Protein AF-A0AA88DF24-F1 (afdb_monomer_lite)

Structure (mmCIF, N/CA/C/O backbone):
data_AF-A0AA88DF24-F1
#
_entry.id   AF-A0AA88DF24-F1
#
loop_
_atom_site.group_PDB
_atom_site.id
_atom_site.type_symbol
_atom_site.label_atom_id
_atom_site.label_alt_id
_atom_site.label_comp_id
_atom_site.label_asym_id
_atom_site.label_entity_id
_atom_site.label_seq_id
_atom_site.pdbx_PDB_ins_code
_atom_site.Cartn_x
_atom_site.Cartn_y
_atom_site.Cartn_z
_atom_site.occupancy
_atom_site.B_iso_or_equiv
_atom_site.auth_seq_id
_atom_site.auth_comp_id
_atom_site.auth_asym_id
_atom_site.auth_atom_id
_atom_site.pdbx_PDB_model_num
ATOM 1 N N . MET A 1 1 ? -49.580 10.601 55.259 1.00 48.72 1 MET A N 1
ATOM 2 C CA . MET A 1 1 ? -50.290 10.351 53.984 1.00 48.72 1 MET A CA 1
ATOM 3 C C . MET A 1 1 ? -49.311 9.696 53.019 1.00 48.72 1 MET A C 1
ATOM 5 O O . MET A 1 1 ? -48.305 10.330 52.729 1.00 48.72 1 MET A O 1
ATOM 9 N N . PRO A 1 2 ? -49.521 8.438 52.597 1.00 48.47 2 PRO A N 1
ATOM 10 C CA . PRO A 1 2 ? -48.627 7.777 51.648 1.00 48.47 2 PRO A CA 1
ATOM 11 C C . PRO A 1 2 ? -48.884 8.271 50.209 1.00 48.47 2 PRO A C 1
ATOM 13 O O . PRO A 1 2 ? -50.036 8.574 49.876 1.00 48.47 2 PRO A O 1
ATOM 16 N N . PRO A 1 3 ? -47.851 8.357 49.350 1.00 56.38 3 PRO A N 1
ATOM 17 C CA . PRO A 1 3 ? -48.027 8.734 47.953 1.00 56.38 3 PRO A CA 1
ATOM 18 C C . PRO A 1 3 ? -48.778 7.626 47.204 1.00 56.38 3 PRO A C 1
ATOM 20 O O . PRO A 1 3 ? -48.412 6.452 47.256 1.00 56.38 3 PRO A O 1
ATOM 23 N N . LYS A 1 4 ? -49.861 8.003 46.519 1.00 50.41 4 LYS A N 1
ATOM 24 C CA . LYS A 1 4 ? -50.635 7.103 45.658 1.00 50.41 4 LYS A CA 1
ATOM 25 C C . LYS A 1 4 ? -49.807 6.768 44.419 1.00 50.41 4 LYS A C 1
ATOM 27 O O . LYS A 1 4 ? -49.489 7.656 43.633 1.00 50.41 4 LYS A O 1
ATOM 32 N N . ALA A 1 5 ? -49.482 5.490 44.253 1.00 60.72 5 ALA A N 1
ATOM 33 C CA . ALA A 1 5 ? -48.914 4.971 43.019 1.00 60.72 5 ALA A CA 1
ATOM 34 C C . ALA A 1 5 ? -49.971 5.049 41.907 1.00 60.72 5 ALA A C 1
ATOM 36 O O . ALA A 1 5 ? -51.081 4.538 42.058 1.00 60.72 5 ALA A O 1
ATOM 37 N N . ILE A 1 6 ? -49.633 5.721 40.808 1.00 64.44 6 ILE A 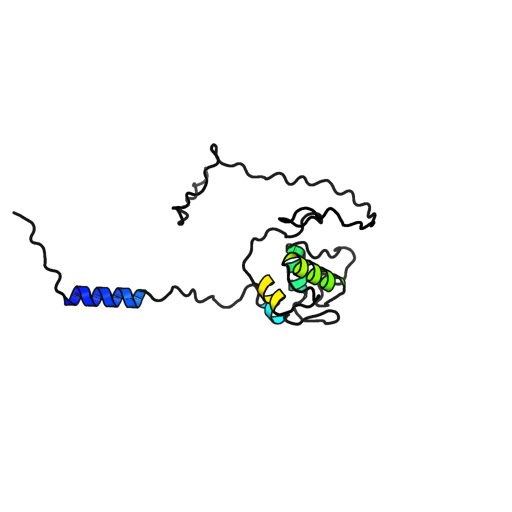N 1
ATOM 38 C CA . ILE A 1 6 ? -50.473 5.802 39.613 1.00 64.44 6 ILE A CA 1
ATOM 39 C C . ILE A 1 6 ? -50.251 4.503 38.822 1.00 64.44 6 ILE A C 1
ATOM 41 O O . ILE A 1 6 ? -49.110 4.233 38.441 1.00 64.44 6 ILE A O 1
ATOM 45 N N . PRO A 1 7 ? -51.285 3.678 38.577 1.00 57.44 7 PRO A N 1
ATOM 46 C CA . PRO A 1 7 ? -51.126 2.470 37.782 1.00 57.44 7 PRO A CA 1
ATOM 47 C C . PRO A 1 7 ? -50.888 2.863 36.321 1.00 57.44 7 PRO A C 1
ATOM 49 O O . PRO A 1 7 ? -51.759 3.437 35.666 1.00 57.44 7 PRO A O 1
ATOM 52 N N . LEU A 1 8 ? -49.693 2.565 35.807 1.00 54.66 8 LEU A N 1
ATOM 53 C CA . LEU A 1 8 ? -49.385 2.698 34.386 1.00 54.66 8 LEU A CA 1
ATOM 54 C C . LEU A 1 8 ? -50.258 1.690 33.623 1.00 54.66 8 LEU A C 1
ATOM 56 O O . LEU A 1 8 ? -50.017 0.485 33.661 1.00 54.66 8 LEU A O 1
ATOM 60 N N . SER A 1 9 ? -51.328 2.174 32.995 1.00 63.66 9 SER A N 1
ATOM 61 C CA . SER A 1 9 ? -52.250 1.331 32.233 1.00 63.66 9 SER A CA 1
ATOM 62 C C . SER A 1 9 ? -51.515 0.587 31.104 1.00 63.66 9 SER A C 1
ATOM 64 O O . SER A 1 9 ? -50.679 1.159 30.401 1.00 63.66 9 SER A O 1
ATOM 66 N N . GLY A 1 10 ? -51.860 -0.692 30.911 1.00 62.19 10 GLY A N 1
ATOM 67 C CA . GLY A 1 10 ? -51.242 -1.612 29.947 1.00 62.19 10 GLY A CA 1
ATOM 68 C C . GLY A 1 10 ? -51.017 -1.110 28.507 1.00 62.19 10 GLY A C 1
ATOM 69 O O . GLY A 1 10 ? -49.994 -1.494 27.934 1.00 62.19 10 GLY A O 1
ATOM 70 N N . PRO A 1 11 ? -51.858 -0.241 27.898 1.00 63.69 11 PRO A N 1
ATOM 71 C CA . PRO A 1 11 ? -51.581 0.235 26.541 1.00 63.69 11 PRO A CA 1
ATOM 72 C C . PRO A 1 11 ? -50.346 1.142 26.463 1.00 63.69 11 PRO A C 1
ATOM 74 O O . PRO A 1 11 ? -49.665 1.136 25.443 1.00 63.69 11 PRO A O 1
ATOM 77 N N . PHE A 1 12 ? -49.995 1.868 27.532 1.00 61.19 12 PHE A N 1
ATOM 78 C CA . PHE A 1 12 ? -48.803 2.727 27.538 1.00 61.19 12 PHE A CA 1
ATOM 79 C C . PHE A 1 12 ? -47.503 1.917 27.516 1.00 61.19 12 PHE A C 1
ATOM 81 O O . PHE A 1 12 ? -46.547 2.301 26.846 1.00 61.19 12 PHE A O 1
ATOM 88 N N . PHE A 1 13 ? -47.481 0.770 28.199 1.00 64.19 13 PHE A N 1
ATOM 89 C CA . PHE A 1 13 ? -46.334 -0.140 28.196 1.00 64.19 13 PHE A CA 1
ATOM 90 C C . PHE A 1 13 ? -46.124 -0.801 26.829 1.00 64.19 13 PHE A C 1
ATOM 92 O O . PHE A 1 13 ? -44.987 -0.935 26.381 1.00 64.19 13 PHE A O 1
ATOM 99 N N . LEU A 1 14 ? -47.213 -1.170 26.145 1.00 64.75 14 LEU A N 1
ATOM 100 C CA . LEU A 1 14 ? -47.160 -1.736 24.794 1.00 64.75 14 LEU A CA 1
ATOM 101 C C . LEU A 1 14 ? -46.693 -0.710 23.757 1.00 64.75 14 LEU A C 1
ATOM 103 O O . LEU A 1 14 ? -45.849 -1.033 22.926 1.00 64.75 14 LEU A O 1
ATOM 107 N N . VAL A 1 15 ? -47.174 0.534 23.837 1.00 70.12 15 VAL A N 1
ATOM 108 C CA . VAL A 1 15 ? -46.723 1.619 22.949 1.00 70.12 15 VAL A CA 1
ATOM 109 C C . VAL A 1 15 ? -45.240 1.937 23.173 1.00 70.12 15 VAL A C 1
ATOM 111 O O . VAL A 1 15 ? -44.505 2.111 22.204 1.00 70.12 15 VAL A O 1
ATOM 114 N N . LEU A 1 16 ? -44.771 1.940 24.427 1.00 66.38 16 LEU A N 1
ATOM 115 C CA . LEU A 1 16 ? -43.356 2.149 24.749 1.00 66.38 16 LEU A CA 1
ATOM 116 C C . LEU A 1 16 ? -42.467 1.008 24.218 1.00 66.38 16 LEU A C 1
ATOM 118 O O . LEU A 1 16 ? -41.411 1.270 23.650 1.00 66.38 16 LEU A O 1
ATOM 122 N N . LEU A 1 17 ? -42.903 -0.250 24.349 1.00 66.62 17 LEU A N 1
ATOM 123 C CA . LEU A 1 17 ? -42.184 -1.413 23.813 1.00 66.62 17 LEU A CA 1
ATOM 124 C C . LEU A 1 17 ? -42.087 -1.383 22.284 1.00 66.62 17 LEU A C 1
ATOM 126 O O . LEU A 1 17 ? -41.018 -1.641 21.737 1.00 66.62 17 LEU A O 1
ATOM 130 N N . VAL A 1 18 ? -43.168 -1.016 21.594 1.00 67.94 18 VAL A N 1
ATOM 131 C CA . VAL A 1 18 ? -43.162 -0.859 20.132 1.00 67.94 18 VAL A CA 1
ATOM 132 C C . VAL A 1 18 ? -42.242 0.295 19.711 1.00 67.94 18 VAL A C 1
ATOM 134 O O . VAL A 1 18 ? -41.479 0.142 18.764 1.00 67.94 18 VAL A O 1
ATOM 137 N N . ALA A 1 19 ? -42.219 1.408 20.450 1.00 64.19 19 ALA A N 1
ATOM 138 C CA . ALA A 1 19 ? -41.318 2.529 20.169 1.00 64.19 19 ALA A CA 1
ATOM 139 C C . ALA A 1 19 ? -39.826 2.168 20.338 1.00 64.19 19 ALA A C 1
ATOM 141 O O . ALA A 1 19 ? -38.993 2.632 19.557 1.00 64.19 19 ALA A O 1
ATOM 142 N N . ILE A 1 20 ? -39.483 1.310 21.309 1.00 61.50 20 ILE A N 1
ATOM 143 C CA . ILE A 1 20 ? -38.111 0.806 21.516 1.00 61.50 20 ILE A CA 1
ATOM 144 C C . ILE A 1 20 ? -37.693 -0.143 20.383 1.00 61.50 20 ILE A C 1
ATOM 146 O O . ILE A 1 20 ? -36.550 -0.098 19.937 1.00 61.50 20 ILE A O 1
ATOM 150 N N . LEU A 1 21 ? -38.615 -0.961 19.865 1.00 60.25 21 LEU A N 1
ATOM 151 C CA . LEU A 1 21 ? -38.345 -1.834 18.716 1.00 60.25 21 LEU A CA 1
ATOM 152 C C . LEU A 1 21 ? -38.175 -1.049 17.404 1.00 60.25 21 LEU A C 1
ATOM 154 O O . LEU A 1 21 ? -37.378 -1.458 16.568 1.00 60.25 21 LEU A O 1
ATOM 158 N N . ILE A 1 22 ? -38.863 0.087 17.240 1.00 57.00 22 ILE A N 1
ATOM 159 C CA . ILE A 1 22 ? -38.713 0.969 16.064 1.00 57.00 22 ILE A CA 1
ATOM 160 C C . ILE A 1 22 ? -37.409 1.787 16.131 1.00 57.00 22 ILE A C 1
ATOM 162 O O . ILE A 1 22 ? -36.823 2.100 15.105 1.00 57.00 22 ILE A O 1
ATOM 166 N N . SER A 1 23 ? -36.907 2.109 17.327 1.00 56.81 23 SER A N 1
ATOM 167 C CA . SER A 1 23 ? -35.620 2.808 17.500 1.00 56.81 23 SER A CA 1
ATOM 168 C C . SER A 1 23 ? -34.404 1.871 17.569 1.00 56.81 23 SER A C 1
ATOM 170 O O . SER A 1 23 ? -33.272 2.343 17.660 1.00 56.81 23 SER A O 1
ATOM 172 N N . ALA A 1 24 ? -34.618 0.554 17.448 1.00 51.88 24 ALA A N 1
ATOM 173 C CA . ALA A 1 24 ? -33.567 -0.442 17.232 1.00 51.88 24 ALA A CA 1
ATOM 174 C C . ALA A 1 24 ? -33.095 -0.520 15.767 1.00 51.88 24 ALA A C 1
ATOM 176 O O . ALA A 1 24 ? -32.364 -1.447 15.406 1.00 51.88 24 ALA A O 1
ATOM 177 N N . ASP A 1 25 ? -33.476 0.449 14.927 1.00 51.34 25 ASP A N 1
ATOM 178 C CA . ASP A 1 25 ? -32.823 0.652 13.644 1.00 51.34 25 ASP A CA 1
ATOM 179 C C . ASP A 1 25 ? -31.334 0.887 13.897 1.00 51.34 25 ASP A C 1
ATOM 181 O O . ASP A 1 25 ? -30.903 1.861 14.519 1.00 51.34 25 ASP A O 1
ATOM 185 N N . THR A 1 26 ? -30.552 -0.090 13.440 1.00 54.09 26 THR A N 1
ATOM 186 C CA . THR A 1 26 ? -29.097 -0.049 13.363 1.00 54.09 26 THR A CA 1
ATOM 187 C C . THR A 1 26 ? -28.679 1.355 12.951 1.00 54.09 26 THR A C 1
ATOM 189 O O . THR A 1 26 ? -29.145 1.856 11.927 1.00 54.09 26 THR A O 1
ATOM 192 N N . ILE A 1 27 ? -27.783 1.982 13.721 1.00 53.81 27 ILE A N 1
ATOM 193 C CA . ILE A 1 27 ? -27.048 3.167 13.272 1.00 53.81 27 ILE A CA 1
ATOM 194 C 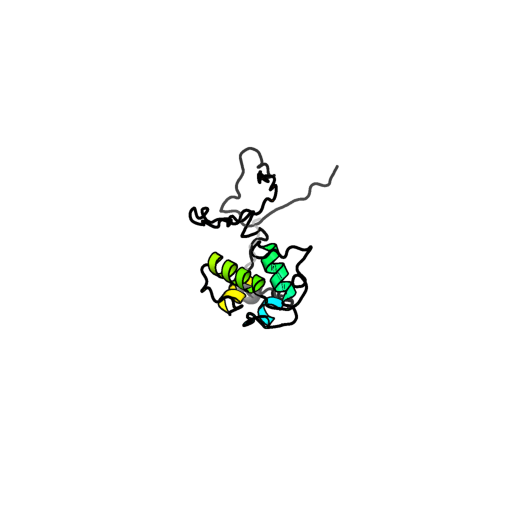C . ILE A 1 27 ? -26.161 2.694 12.118 1.00 53.81 27 ILE A C 1
ATOM 196 O O . ILE A 1 27 ? -24.969 2.435 12.266 1.00 53.81 27 ILE A O 1
ATOM 200 N N . GLN A 1 28 ? -26.766 2.501 10.954 1.00 53.12 28 GLN A N 1
ATOM 201 C CA . GLN A 1 28 ? -26.068 2.338 9.710 1.00 53.12 28 GLN A CA 1
ATOM 202 C C . GLN A 1 28 ? -25.685 3.762 9.359 1.00 53.12 28 GLN A C 1
ATOM 204 O O . GLN A 1 28 ? -26.494 4.536 8.843 1.00 53.12 28 GLN A O 1
ATOM 209 N N . SER A 1 29 ? -24.470 4.152 9.748 1.00 53.94 29 SER A N 1
ATOM 210 C CA . SER A 1 29 ? -23.889 5.377 9.234 1.00 53.94 29 SER A CA 1
ATOM 211 C C . SER A 1 29 ? -23.951 5.264 7.715 1.00 53.94 29 SER A C 1
ATOM 213 O O . SER A 1 29 ? -23.289 4.437 7.086 1.00 53.94 29 SER A O 1
ATOM 215 N N . LYS A 1 30 ? -24.838 6.052 7.110 1.00 45.47 30 LYS A N 1
ATOM 216 C CA . LYS A 1 30 ? -24.858 6.237 5.671 1.00 45.47 30 LYS A CA 1
ATOM 217 C C . LYS A 1 30 ? -23.573 6.993 5.360 1.00 45.47 30 LYS A C 1
ATOM 219 O O . LYS A 1 30 ? -23.538 8.214 5.467 1.00 45.47 30 LYS A O 1
ATOM 224 N N . SER A 1 31 ? -22.504 6.241 5.094 1.00 52.47 31 SER A N 1
ATOM 225 C CA . SER A 1 31 ? -21.242 6.757 4.574 1.00 52.47 31 SER A CA 1
ATOM 226 C C . SER A 1 31 ? -21.588 7.678 3.407 1.00 52.47 31 SER A C 1
ATOM 228 O O . SER A 1 31 ? -22.133 7.230 2.396 1.00 52.47 31 SER A O 1
ATOM 230 N N . SER A 1 32 ? -21.391 8.984 3.577 1.00 50.22 32 SER A N 1
ATOM 231 C CA . SER A 1 32 ? -21.458 9.919 2.465 1.00 50.22 32 SER A CA 1
ATOM 232 C C . SER A 1 32 ? -20.354 9.507 1.497 1.00 50.22 32 SER A C 1
ATOM 234 O O . SER A 1 32 ? -19.175 9.638 1.818 1.00 50.22 32 SER A O 1
ATOM 236 N N . ASN A 1 33 ? -20.766 8.927 0.372 1.00 50.06 33 ASN A N 1
ATOM 237 C CA . ASN A 1 33 ? -19.936 8.280 -0.636 1.00 50.06 33 ASN A CA 1
ATOM 238 C C . ASN A 1 33 ? -18.877 9.220 -1.227 1.00 50.06 33 ASN A C 1
ATOM 240 O O . ASN A 1 33 ? -19.090 9.825 -2.272 1.00 50.06 33 ASN A O 1
ATOM 244 N N . GLN A 1 34 ? -17.729 9.294 -0.572 1.00 55.81 34 GLN A N 1
ATOM 245 C CA . GLN A 1 34 ? -16.447 9.183 -1.250 1.00 55.81 34 GLN A CA 1
ATOM 246 C C . GLN A 1 34 ? -15.669 8.150 -0.446 1.00 55.81 34 GLN A C 1
ATOM 248 O O . GLN A 1 34 ? -15.195 8.432 0.655 1.00 55.81 34 GLN A O 1
ATOM 253 N N . ASP A 1 35 ? -15.658 6.910 -0.935 1.00 79.62 35 ASP A N 1
ATOM 254 C CA . ASP A 1 35 ? -14.808 5.875 -0.356 1.00 79.62 35 ASP A CA 1
ATOM 255 C C . ASP A 1 35 ? -13.369 6.402 -0.433 1.00 79.62 35 ASP A C 1
ATOM 257 O O . ASP A 1 35 ? -12.872 6.714 -1.515 1.00 79.62 35 ASP A O 1
ATOM 261 N N . ALA A 1 36 ? -12.701 6.563 0.714 1.00 84.88 36 ALA A N 1
ATOM 262 C CA . ALA A 1 36 ? -11.341 7.104 0.773 1.00 84.88 36 ALA A CA 1
ATOM 263 C C . ALA A 1 36 ? -10.352 6.294 -0.088 1.00 84.88 36 ALA A C 1
ATOM 265 O O . ALA A 1 36 ? -9.271 6.779 -0.426 1.00 84.88 36 ALA A O 1
ATOM 266 N N . PHE A 1 37 ? -10.733 5.066 -0.450 1.00 90.19 37 PHE A N 1
ATOM 267 C CA . PHE A 1 37 ? -9.975 4.159 -1.293 1.00 90.19 37 PHE A CA 1
ATOM 268 C C . PHE A 1 37 ? -10.653 3.860 -2.639 1.00 90.19 37 PHE A C 1
ATOM 270 O O . PHE A 1 37 ? -10.266 2.901 -3.308 1.00 90.19 37 PHE A O 1
ATOM 277 N N . GLU A 1 38 ? -11.609 4.686 -3.080 1.00 92.31 38 GLU A N 1
ATOM 278 C CA . GLU A 1 38 ? -12.272 4.560 -4.388 1.00 92.31 38 GLU A CA 1
ATOM 279 C C . GLU A 1 38 ? -11.249 4.476 -5.532 1.00 92.31 38 GLU A C 1
ATOM 281 O O . GLU A 1 38 ? -11.354 3.624 -6.414 1.00 92.31 38 GLU A O 1
ATOM 286 N N . PHE A 1 39 ? -10.182 5.280 -5.462 1.00 92.69 39 PHE A N 1
ATOM 287 C CA . PHE A 1 39 ? -9.108 5.257 -6.457 1.00 92.69 39 PHE A CA 1
ATOM 288 C C . PHE A 1 39 ? -8.428 3.881 -6.567 1.00 92.69 39 PHE A C 1
ATOM 290 O O . PHE A 1 39 ? -8.055 3.476 -7.661 1.00 92.69 39 PHE A O 1
ATOM 297 N N . ILE A 1 40 ? -8.296 3.127 -5.467 1.00 94.88 40 ILE A N 1
ATOM 298 C CA . ILE A 1 40 ? -7.698 1.781 -5.483 1.00 94.88 40 ILE A CA 1
ATOM 299 C C . ILE A 1 40 ? -8.650 0.790 -6.158 1.00 94.88 40 ILE A C 1
ATOM 301 O O . ILE A 1 40 ? -8.203 -0.090 -6.892 1.00 94.88 40 ILE A O 1
ATOM 305 N N . GLN A 1 41 ? -9.962 0.945 -5.954 1.00 93.81 41 GLN A N 1
ATOM 306 C CA . GLN A 1 41 ? -10.967 0.092 -6.595 1.00 93.81 41 GLN A CA 1
ATOM 307 C C . GLN A 1 41 ? -10.938 0.239 -8.120 1.00 93.81 41 GLN A C 1
ATOM 309 O O . GLN A 1 41 ? -11.013 -0.764 -8.831 1.00 93.81 41 GLN A O 1
ATOM 314 N N . HIS A 1 42 ? -10.763 1.463 -8.627 1.00 93.69 42 HIS A N 1
ATOM 315 C CA . HIS A 1 42 ? -10.656 1.730 -10.066 1.00 93.69 42 HIS A CA 1
ATOM 316 C C . HIS A 1 42 ? -9.393 1.138 -10.710 1.00 93.69 42 HIS A C 1
ATOM 318 O O . HIS A 1 42 ? -9.387 0.880 -11.910 1.00 93.69 42 HIS A O 1
ATOM 324 N N . LEU A 1 43 ? -8.355 0.858 -9.919 1.00 95.44 43 LEU A N 1
ATOM 325 C CA . LEU A 1 43 ? -7.093 0.268 -10.378 1.00 95.44 43 LEU A CA 1
ATOM 326 C C . LEU A 1 43 ? -7.076 -1.268 -10.283 1.00 95.44 43 LEU A C 1
ATOM 328 O O . LEU A 1 43 ? -6.046 -1.908 -10.508 1.00 95.44 43 LEU A O 1
ATOM 332 N N . LYS A 1 44 ? -8.200 -1.896 -9.921 1.00 96.56 44 LYS A N 1
ATOM 333 C CA . LYS A 1 44 ? -8.291 -3.351 -9.784 1.00 96.56 44 LYS A CA 1
ATOM 334 C C . LYS A 1 44 ? -7.960 -4.052 -11.105 1.00 96.56 44 LYS A C 1
ATOM 336 O O . LYS A 1 44 ? -8.608 -3.836 -12.123 1.00 96.56 44 LYS A O 1
ATOM 341 N N . GLY A 1 45 ? -6.999 -4.971 -11.055 1.00 95.00 45 GLY A N 1
ATOM 342 C CA . GLY A 1 45 ? -6.506 -5.718 -12.214 1.00 95.00 45 GLY A CA 1
ATOM 343 C C . GLY A 1 45 ? -5.388 -5.018 -12.992 1.00 95.00 45 GLY A C 1
ATOM 344 O O . GLY A 1 45 ? -4.858 -5.614 -13.934 1.00 95.00 45 GLY A O 1
ATOM 345 N N . CYS A 1 46 ? -4.989 -3.803 -12.594 1.00 95.62 46 CYS A N 1
ATOM 346 C CA . CYS A 1 46 ? -3.835 -3.136 -13.183 1.00 95.62 46 CYS A CA 1
ATOM 347 C C . CYS A 1 46 ? -2.557 -3.957 -12.976 1.00 95.62 46 CYS A C 1
ATOM 349 O O . CYS A 1 46 ? -2.338 -4.565 -11.920 1.00 95.62 46 CYS A O 1
ATOM 351 N N . HIS A 1 47 ? -1.713 -3.969 -14.000 1.00 95.19 47 HIS A N 1
ATOM 352 C CA . HIS A 1 47 ? -0.453 -4.697 -14.019 1.00 95.19 47 HIS A CA 1
ATOM 353 C C . HIS A 1 47 ? 0.594 -3.966 -14.859 1.00 95.19 47 HIS A C 1
ATOM 355 O O . HIS A 1 47 ? 0.298 -3.003 -15.568 1.00 95.19 47 HIS A O 1
ATOM 361 N N . LYS A 1 48 ? 1.834 -4.448 -14.763 1.00 95.50 48 LYS A N 1
ATOM 362 C CA . LYS A 1 48 ? 2.993 -3.860 -15.427 1.00 95.50 48 LYS A CA 1
ATOM 363 C C . LYS A 1 48 ? 2.780 -3.638 -16.926 1.00 95.50 48 LYS A C 1
ATOM 365 O O . LYS A 1 48 ? 2.251 -4.502 -17.624 1.00 95.50 48 LYS A O 1
ATOM 370 N N . GLY A 1 49 ? 3.260 -2.492 -17.406 1.00 93.19 49 GLY A N 1
ATOM 371 C CA . GLY A 1 49 ? 3.181 -2.063 -18.803 1.00 93.19 49 GLY A CA 1
ATOM 372 C C . GLY A 1 49 ? 1.889 -1.326 -19.158 1.00 93.19 49 GLY A C 1
ATOM 373 O O . GLY A 1 49 ? 1.742 -0.870 -20.289 1.00 93.19 49 GLY A O 1
ATOM 374 N N . GLN A 1 50 ? 0.953 -1.188 -18.216 1.00 93.88 50 GLN A N 1
ATOM 375 C CA . GLN A 1 50 ? -0.248 -0.381 -18.403 1.00 93.88 50 GLN A CA 1
ATOM 376 C C . GLN A 1 50 ? -0.027 1.060 -17.941 1.00 93.88 50 GLN A C 1
ATOM 378 O O . GLN A 1 50 ? 0.698 1.318 -16.984 1.00 93.88 50 GLN A O 1
ATOM 383 N N . ASN A 1 51 ? -0.718 1.992 -18.592 1.00 94.12 51 ASN A N 1
ATOM 384 C CA . ASN A 1 51 ? -0.818 3.383 -18.171 1.00 94.12 51 ASN A CA 1
ATOM 385 C C . ASN A 1 51 ? -2.285 3.657 -17.826 1.00 94.12 51 ASN A C 1
ATOM 387 O O . ASN A 1 51 ? -3.139 3.644 -18.713 1.00 94.12 51 ASN A O 1
ATOM 391 N N . THR A 1 52 ? -2.591 3.786 -16.535 1.00 93.38 52 THR A N 1
ATOM 392 C CA . THR A 1 52 ? -3.974 3.899 -16.043 1.00 93.38 52 THR A CA 1
ATOM 393 C C . THR A 1 52 ? -4.119 5.162 -15.220 1.00 93.38 52 THR A C 1
ATOM 395 O O . THR A 1 52 ? -3.395 5.343 -14.245 1.00 93.38 52 THR A O 1
ATOM 398 N N . SER A 1 53 ? -5.080 6.012 -15.583 1.00 93.69 53 SER A N 1
ATOM 399 C CA . SER A 1 53 ? -5.283 7.283 -14.890 1.00 93.69 53 SER A CA 1
ATOM 400 C C . SER A 1 53 ? -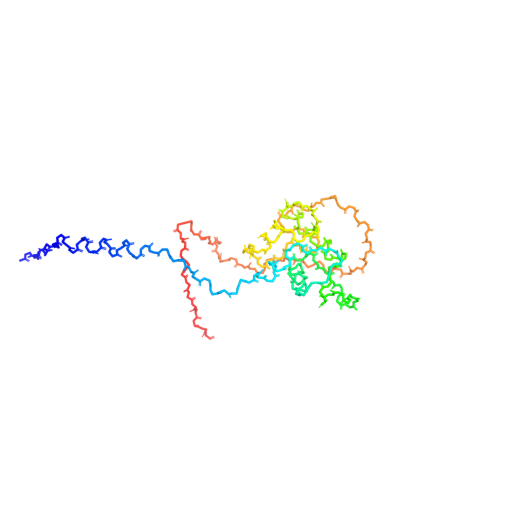5.464 7.088 -13.382 1.00 93.69 53 SER A C 1
ATOM 402 O O . SER A 1 53 ? -6.256 6.248 -12.950 1.00 93.69 53 SER A O 1
ATOM 404 N N . GLY A 1 54 ? -4.727 7.861 -12.584 1.00 91.31 54 GLY A N 1
ATOM 405 C CA . GLY A 1 54 ? -4.804 7.812 -11.124 1.00 91.31 54 GLY A CA 1
ATOM 406 C C . GLY A 1 54 ? -3.840 6.823 -10.462 1.00 91.31 54 GLY A C 1
ATOM 407 O O . GLY A 1 54 ? -3.769 6.792 -9.232 1.00 91.31 54 GLY A O 1
ATOM 408 N N . LEU A 1 55 ? -3.040 6.075 -11.225 1.00 94.56 55 LEU A N 1
ATOM 409 C CA . LEU A 1 55 ? -2.025 5.161 -10.694 1.00 94.56 55 LEU A CA 1
ATOM 410 C C . LEU A 1 55 ? -0.959 5.877 -9.844 1.00 94.56 55 LEU A C 1
ATOM 412 O O . LEU A 1 55 ? -0.442 5.295 -8.889 1.00 94.56 55 LEU A O 1
ATOM 416 N N . HIS A 1 56 ? -0.689 7.160 -10.090 1.00 93.31 56 HIS A N 1
ATOM 417 C CA . HIS A 1 56 ? 0.169 7.968 -9.216 1.00 93.31 56 HIS A CA 1
ATOM 418 C C . HIS A 1 56 ? -0.298 7.996 -7.737 1.00 93.31 56 HIS A C 1
ATOM 420 O O . HIS A 1 56 ? 0.531 8.046 -6.828 1.00 93.31 56 HIS A O 1
ATOM 426 N N . HIS A 1 57 ? -1.599 7.853 -7.448 1.00 94.25 57 HIS A N 1
ATOM 427 C CA . HIS A 1 57 ? -2.106 7.753 -6.074 1.00 94.25 57 HIS A CA 1
ATOM 428 C C . HIS A 1 57 ? -1.759 6.409 -5.429 1.00 94.25 57 HIS A C 1
ATOM 430 O O . HIS A 1 57 ? -1.483 6.344 -4.230 1.00 94.25 57 HIS A O 1
ATOM 436 N N . LEU A 1 58 ? -1.716 5.329 -6.216 1.00 95.81 58 LEU A N 1
ATOM 437 C CA . LEU A 1 58 ? -1.222 4.036 -5.746 1.00 95.81 58 LEU A CA 1
ATOM 438 C C . LEU A 1 58 ? 0.272 4.117 -5.404 1.00 95.81 58 LEU A C 1
ATOM 440 O O . LEU A 1 58 ? 0.690 3.584 -4.373 1.00 95.81 58 LEU A O 1
ATOM 444 N N . LYS A 1 59 ? 1.061 4.827 -6.221 1.00 95.06 59 LYS A N 1
ATOM 445 C CA . LYS A 1 59 ? 2.482 5.093 -5.942 1.00 95.06 59 LYS A CA 1
ATOM 446 C C . LYS A 1 59 ? 2.647 5.827 -4.607 1.00 95.06 59 LYS A C 1
ATOM 448 O O . LYS A 1 59 ? 3.374 5.347 -3.740 1.00 95.06 59 LYS A O 1
ATOM 453 N N . GLN A 1 60 ? 1.887 6.902 -4.390 1.00 93.88 60 GLN A N 1
ATOM 454 C CA . GLN A 1 60 ? 1.873 7.651 -3.124 1.00 93.88 60 GLN A CA 1
ATOM 455 C C . GLN A 1 60 ? 1.464 6.786 -1.924 1.00 93.88 60 GLN A C 1
ATOM 457 O O . GLN A 1 60 ? 2.058 6.888 -0.849 1.00 93.88 60 GLN A O 1
ATOM 462 N N . TYR A 1 61 ? 0.461 5.917 -2.086 1.00 95.56 61 TYR A N 1
ATOM 463 C CA . TYR A 1 61 ? 0.047 4.987 -1.035 1.00 95.56 61 TYR A CA 1
ATOM 464 C C . TYR A 1 61 ? 1.202 4.061 -0.637 1.00 95.56 61 TYR A C 1
ATOM 466 O O . TYR A 1 61 ? 1.518 3.927 0.545 1.00 95.56 61 TYR A O 1
ATOM 474 N N . LEU A 1 62 ? 1.848 3.425 -1.614 1.00 95.75 62 LEU A N 1
ATOM 475 C CA . LEU A 1 62 ? 2.937 2.482 -1.359 1.00 95.75 62 LEU A CA 1
ATOM 476 C C . LEU A 1 62 ? 4.183 3.179 -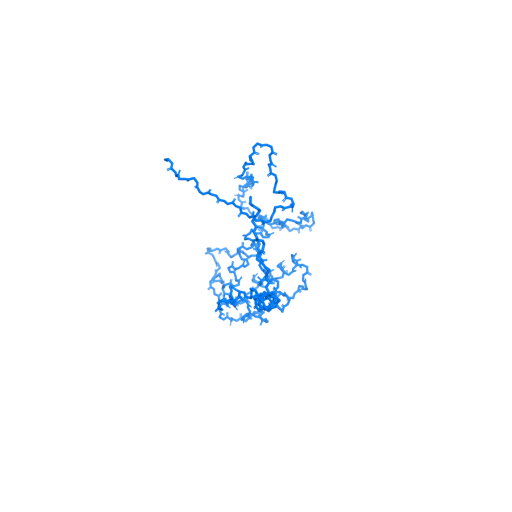0.801 1.00 95.75 62 LEU A C 1
ATOM 478 O O . LEU A 1 62 ? 4.857 2.609 0.057 1.00 95.75 62 LEU A O 1
ATOM 482 N N . GLU A 1 63 ? 4.456 4.414 -1.219 1.00 93.62 63 GLU A N 1
ATOM 483 C CA . GLU A 1 63 ? 5.520 5.250 -0.657 1.00 93.62 63 GLU A CA 1
ATOM 484 C C . GLU A 1 63 ? 5.252 5.585 0.814 1.00 93.62 63 GLU A C 1
ATOM 486 O O . GLU A 1 63 ? 6.119 5.378 1.664 1.00 93.62 63 GLU A O 1
ATOM 491 N N . LYS A 1 64 ? 4.020 5.992 1.151 1.00 92.75 64 LYS A N 1
ATOM 492 C CA . LYS A 1 64 ? 3.610 6.294 2.532 1.00 92.75 64 LYS A CA 1
ATOM 493 C C . LYS A 1 64 ? 3.846 5.124 3.490 1.00 92.75 64 LYS A C 1
ATOM 495 O O . LYS A 1 64 ? 4.221 5.345 4.641 1.00 92.75 64 LYS A O 1
ATOM 500 N N . PHE A 1 65 ? 3.633 3.891 3.032 1.00 95.00 65 PHE A N 1
ATOM 501 C CA . PHE A 1 65 ? 3.858 2.688 3.839 1.00 95.00 65 PHE A CA 1
ATOM 502 C C . PHE A 1 65 ? 5.270 2.093 3.699 1.00 95.00 65 PHE A C 1
ATOM 504 O O . PHE A 1 65 ? 5.586 1.110 4.369 1.00 95.00 65 PHE A O 1
ATOM 511 N N . GLY A 1 66 ? 6.143 2.718 2.904 1.00 93.44 66 GLY A N 1
ATOM 512 C CA . GLY A 1 66 ? 7.562 2.372 2.799 1.00 93.44 66 GLY A CA 1
ATOM 513 C C . GLY A 1 66 ? 7.897 1.276 1.784 1.00 93.44 66 GLY A C 1
ATOM 514 O O . GLY A 1 66 ? 9.024 0.783 1.780 1.00 93.44 66 GLY A O 1
ATOM 515 N N . TYR A 1 67 ? 6.956 0.885 0.923 1.00 94.69 67 TYR A N 1
ATOM 516 C CA . TYR A 1 67 ? 7.180 -0.117 -0.129 1.00 94.69 67 TYR A CA 1
ATOM 517 C C . TYR A 1 67 ? 7.804 0.459 -1.396 1.00 94.69 67 TYR A C 1
ATOM 519 O O . TYR A 1 67 ? 8.393 -0.285 -2.177 1.00 94.69 67 TYR A O 1
ATOM 527 N N . LEU A 1 68 ? 7.655 1.765 -1.608 1.00 92.50 68 LEU A N 1
ATOM 528 C CA . LEU A 1 68 ? 8.105 2.450 -2.809 1.00 92.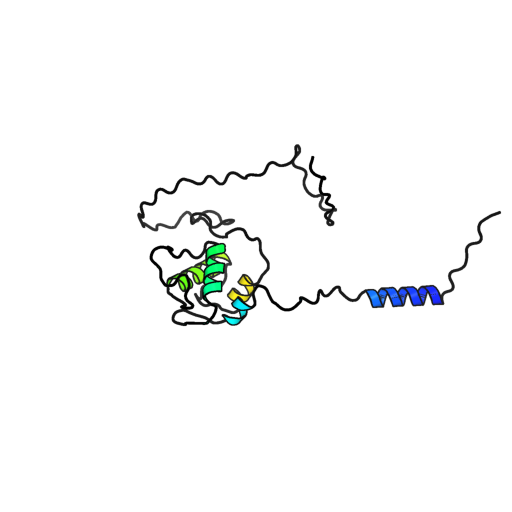50 68 LEU A CA 1
ATOM 529 C C . LEU A 1 68 ? 8.999 3.630 -2.433 1.00 92.50 68 LEU A C 1
ATOM 531 O O . LEU A 1 68 ? 8.736 4.336 -1.466 1.00 92.50 68 LEU A O 1
ATOM 535 N N . ASN A 1 69 ? 10.070 3.824 -3.195 1.00 88.38 69 ASN A N 1
ATOM 536 C CA . ASN A 1 69 ? 10.940 4.985 -3.080 1.00 88.38 69 ASN A CA 1
ATOM 537 C C . ASN A 1 69 ? 11.437 5.338 -4.478 1.00 88.38 69 ASN A C 1
ATOM 539 O O . ASN A 1 69 ? 12.376 4.720 -4.987 1.00 88.38 69 ASN A O 1
ATOM 543 N N . TYR A 1 70 ? 10.785 6.312 -5.100 1.00 81.94 70 TYR A N 1
ATOM 544 C CA . TYR A 1 70 ? 11.325 6.932 -6.293 1.00 81.94 70 TYR A CA 1
ATOM 545 C C . TYR A 1 70 ? 12.342 7.977 -5.861 1.00 81.94 70 TYR A C 1
ATOM 547 O O . TYR A 1 70 ? 12.000 8.941 -5.180 1.00 81.94 70 TYR A O 1
ATOM 555 N N . ASP A 1 71 ? 13.601 7.797 -6.258 1.00 73.75 71 ASP A N 1
ATOM 556 C CA . ASP A 1 71 ? 14.622 8.810 -6.017 1.00 73.75 71 ASP A CA 1
ATOM 557 C C . ASP A 1 71 ? 14.216 10.093 -6.763 1.00 73.75 71 ASP A C 1
ATOM 559 O O . ASP A 1 71 ? 14.283 10.176 -7.996 1.00 73.75 71 ASP A O 1
ATOM 563 N N . SER A 1 72 ? 13.721 11.075 -6.003 1.00 59.22 72 SER A N 1
ATOM 564 C CA . SER A 1 72 ? 13.000 12.256 -6.498 1.00 59.22 72 SER A CA 1
ATOM 565 C C . SER A 1 72 ? 13.829 13.150 -7.420 1.00 59.22 72 SER A C 1
ATOM 567 O O . SER A 1 72 ? 13.291 14.031 -8.084 1.00 59.22 72 SER A O 1
ATOM 569 N N . ARG A 1 73 ? 15.143 12.919 -7.492 1.00 58.97 73 ARG A N 1
ATOM 570 C CA . ARG A 1 73 ? 16.061 13.662 -8.360 1.00 58.97 73 ARG A CA 1
ATOM 571 C C . ARG A 1 73 ? 16.154 13.113 -9.780 1.00 58.97 73 ARG A C 1
ATOM 573 O O . ARG A 1 73 ? 16.572 13.861 -10.655 1.00 58.97 73 ARG A O 1
ATOM 580 N N . ASN A 1 74 ? 15.803 11.846 -10.014 1.00 60.84 74 ASN A N 1
ATOM 581 C CA . ASN A 1 74 ? 16.133 11.169 -11.276 1.00 60.84 74 ASN A CA 1
ATOM 582 C C . ASN A 1 74 ? 14.985 10.377 -11.909 1.00 60.84 74 ASN A C 1
ATOM 584 O O . ASN A 1 74 ? 15.081 10.052 -13.093 1.00 60.84 74 ASN A O 1
ATOM 588 N N . ASN A 1 75 ? 13.919 10.049 -11.172 1.00 66.69 75 ASN A N 1
ATOM 589 C CA . ASN A 1 75 ? 12.879 9.182 -11.716 1.00 66.69 75 ASN A CA 1
ATOM 590 C C . ASN A 1 75 ? 11.650 9.964 -12.207 1.00 66.69 75 ASN A C 1
ATOM 592 O O . ASN A 1 75 ? 10.865 10.482 -11.414 1.00 66.69 75 ASN A O 1
ATOM 596 N N . LYS A 1 76 ? 11.478 10.017 -13.535 1.00 72.06 76 LYS A N 1
ATOM 597 C CA . LYS A 1 76 ? 10.334 10.659 -14.208 1.00 72.06 76 LYS A CA 1
ATOM 598 C C . LYS A 1 76 ? 8.997 9.986 -13.874 1.00 72.06 76 LYS A C 1
ATOM 600 O O . LYS A 1 76 ? 7.964 10.640 -13.967 1.00 72.06 76 LYS A O 1
ATOM 605 N N . HIS A 1 77 ? 9.033 8.729 -13.431 1.00 76.62 77 HIS A N 1
ATOM 606 C CA . HIS A 1 77 ? 7.847 7.915 -13.177 1.00 76.62 77 HIS A CA 1
ATOM 607 C C . HIS A 1 77 ? 7.222 8.127 -11.792 1.00 76.62 77 HIS A C 1
ATOM 609 O O . HIS A 1 77 ? 6.191 7.537 -11.483 1.00 76.62 77 HIS A O 1
ATOM 615 N N . ALA A 1 78 ? 7.799 8.984 -10.942 1.00 77.25 78 ALA A N 1
ATOM 616 C CA . ALA A 1 78 ? 7.254 9.236 -9.605 1.00 77.25 78 ALA A CA 1
ATOM 617 C C . ALA A 1 78 ? 5.846 9.860 -9.636 1.00 77.25 78 ALA A C 1
ATOM 619 O O . ALA A 1 78 ? 5.026 9.586 -8.762 1.00 77.25 78 ALA A O 1
ATOM 620 N N . GLY A 1 79 ? 5.578 10.703 -10.636 1.00 81.50 79 GLY A N 1
ATOM 621 C CA . GLY A 1 79 ? 4.321 11.440 -10.771 1.00 81.50 79 GLY A CA 1
ATOM 622 C C . GLY A 1 79 ? 3.459 11.022 -11.957 1.00 81.50 79 GLY A C 1
ATOM 623 O O . GLY A 1 79 ? 2.432 11.654 -12.180 1.00 81.50 79 GLY A O 1
ATOM 624 N N . ASP A 1 80 ? 3.872 10.018 -12.732 1.00 89.50 80 ASP A N 1
ATOM 625 C CA . ASP A 1 80 ? 3.087 9.536 -13.866 1.00 89.50 80 ASP A CA 1
ATOM 626 C C . ASP A 1 80 ? 2.193 8.347 -13.495 1.00 89.50 80 ASP A C 1
ATOM 628 O O . ASP A 1 80 ? 2.269 7.769 -12.404 1.00 89.50 80 ASP A O 1
ATOM 632 N N . ASP A 1 81 ? 1.359 7.972 -14.455 1.00 93.69 81 ASP A N 1
ATOM 633 C CA . ASP A 1 81 ? 0.373 6.910 -14.328 1.00 93.69 81 ASP A CA 1
ATOM 634 C C . ASP A 1 81 ? 0.840 5.571 -14.940 1.00 93.69 81 ASP A C 1
ATOM 636 O O . ASP A 1 81 ? 0.039 4.659 -15.157 1.00 93.69 81 ASP A O 1
ATOM 640 N N . GLU A 1 82 ? 2.147 5.423 -15.195 1.00 94.31 82 GLU A N 1
ATOM 641 C CA . GLU A 1 82 ? 2.731 4.194 -15.737 1.00 94.31 82 GLU A CA 1
ATOM 642 C C . GLU A 1 82 ? 2.977 3.146 -14.645 1.00 94.31 82 GLU A C 1
ATOM 644 O O . GLU A 1 82 ? 3.562 3.426 -13.592 1.00 94.31 82 GLU A O 1
ATOM 649 N N . PHE A 1 83 ? 2.556 1.910 -14.917 1.00 95.31 83 PHE A N 1
ATOM 650 C CA . PHE A 1 83 ? 2.850 0.748 -14.090 1.00 95.31 83 PHE A CA 1
ATOM 651 C C . PHE A 1 83 ? 4.204 0.157 -14.493 1.00 95.31 83 PHE A C 1
ATOM 653 O O . PHE A 1 83 ? 4.286 -0.792 -15.278 1.00 95.31 83 PHE A O 1
ATOM 660 N N . ASP A 1 84 ? 5.268 0.744 -13.957 1.00 93.50 84 ASP A N 1
ATOM 661 C CA . ASP A 1 84 ? 6.654 0.378 -14.240 1.00 93.50 84 ASP A CA 1
ATOM 662 C C . ASP A 1 84 ? 7.144 -0.847 -13.428 1.00 93.50 84 ASP A C 1
ATOM 664 O O . ASP A 1 84 ? 6.435 -1.442 -12.607 1.00 93.50 84 ASP A O 1
ATOM 668 N N . ASP A 1 85 ? 8.401 -1.231 -13.663 1.00 94.06 85 ASP A N 1
ATOM 669 C CA . ASP A 1 85 ? 9.093 -2.310 -12.944 1.00 94.06 85 ASP A CA 1
ATOM 670 C C . ASP A 1 85 ? 9.204 -2.066 -11.431 1.00 94.06 85 ASP A C 1
ATOM 672 O O . ASP A 1 85 ? 9.202 -3.003 -10.618 1.00 94.06 85 ASP A O 1
ATOM 676 N N . VAL A 1 86 ? 9.336 -0.796 -11.047 1.00 93.56 86 VAL A N 1
ATOM 677 C CA . VAL A 1 86 ? 9.542 -0.384 -9.658 1.00 93.56 86 VAL A CA 1
ATOM 678 C C . VAL A 1 86 ? 8.239 -0.551 -8.877 1.00 93.56 86 VAL A C 1
ATOM 680 O O . VAL A 1 86 ? 8.241 -1.133 -7.790 1.00 93.56 86 VAL A O 1
ATOM 683 N N . LEU A 1 87 ? 7.118 -0.125 -9.457 1.00 95.56 87 LEU A N 1
ATOM 684 C CA . LEU A 1 87 ? 5.787 -0.288 -8.896 1.00 95.56 87 LEU A CA 1
ATOM 685 C C . LEU A 1 87 ? 5.398 -1.764 -8.808 1.00 95.56 87 LEU A C 1
ATOM 687 O O . LEU A 1 87 ? 4.896 -2.190 -7.768 1.00 95.56 87 LEU A O 1
ATOM 691 N N . GLU A 1 88 ? 5.689 -2.574 -9.831 1.00 97.06 88 GLU A N 1
ATOM 692 C CA . GLU A 1 88 ? 5.462 -4.025 -9.770 1.00 97.06 88 GLU A CA 1
ATOM 693 C C . GLU A 1 88 ? 6.209 -4.661 -8.587 1.00 97.06 88 GLU A C 1
ATOM 695 O O . GLU A 1 88 ? 5.645 -5.452 -7.825 1.00 97.06 88 GLU A O 1
ATOM 700 N N . SER A 1 89 ? 7.471 -4.276 -8.386 1.00 95.88 89 SER A N 1
ATOM 701 C CA . SER A 1 89 ? 8.298 -4.762 -7.277 1.00 95.88 89 SER A CA 1
ATOM 702 C C . SER A 1 89 ? 7.759 -4.328 -5.907 1.00 95.88 89 SER A C 1
ATOM 704 O O . SER A 1 89 ? 7.770 -5.117 -4.952 1.00 95.88 89 SER A O 1
ATOM 706 N N . ALA A 1 90 ? 7.237 -3.103 -5.803 1.00 96.25 90 ALA A N 1
ATOM 707 C CA . ALA A 1 90 ? 6.591 -2.600 -4.594 1.00 96.25 90 ALA A CA 1
ATOM 708 C C . ALA A 1 90 ? 5.288 -3.357 -4.285 1.00 96.25 90 ALA A C 1
ATOM 710 O O . ALA A 1 90 ? 5.086 -3.785 -3.147 1.00 96.25 90 ALA A O 1
ATOM 711 N N . VAL A 1 91 ? 4.447 -3.613 -5.294 1.00 98.00 91 VAL A N 1
ATOM 712 C CA . VAL A 1 91 ? 3.215 -4.408 -5.150 1.00 98.00 91 VAL A CA 1
ATOM 713 C C . VAL A 1 91 ? 3.534 -5.838 -4.707 1.00 98.00 91 VAL A C 1
ATOM 715 O O . VAL A 1 91 ? 2.908 -6.340 -3.774 1.00 98.00 91 VAL A O 1
ATOM 718 N N . LYS A 1 92 ? 4.556 -6.483 -5.288 1.00 98.00 92 LYS A N 1
ATOM 719 C CA . LYS A 1 92 ? 5.012 -7.815 -4.842 1.00 98.00 92 LYS A CA 1
ATOM 720 C C . LYS A 1 92 ? 5.460 -7.808 -3.380 1.00 98.00 92 LYS A C 1
ATOM 722 O O . LYS A 1 92 ? 5.117 -8.718 -2.626 1.00 98.00 92 LYS A O 1
ATOM 727 N N . SER A 1 93 ? 6.191 -6.773 -2.968 1.00 96.62 93 SER A N 1
ATOM 728 C CA . SER A 1 93 ? 6.651 -6.614 -1.583 1.00 96.62 93 SER A CA 1
ATOM 729 C C . SER A 1 93 ? 5.485 -6.416 -0.609 1.00 96.62 93 SER A C 1
ATOM 731 O O . SER A 1 93 ? 5.475 -7.017 0.466 1.00 96.62 93 SER A O 1
ATOM 733 N N . TYR A 1 94 ? 4.475 -5.635 -1.002 1.00 97.38 94 TYR A N 1
ATOM 734 C CA . TYR A 1 94 ? 3.234 -5.456 -0.246 1.00 97.38 94 TYR A CA 1
ATOM 735 C C . TYR A 1 94 ? 2.484 -6.781 -0.079 1.00 97.38 94 TYR A C 1
ATOM 737 O O . TYR A 1 94 ? 2.155 -7.183 1.037 1.00 97.38 94 TYR A O 1
ATOM 745 N N . GLN A 1 95 ? 2.277 -7.508 -1.180 1.00 98.31 95 GLN A N 1
ATOM 746 C CA . GLN A 1 95 ? 1.625 -8.819 -1.168 1.00 98.31 95 GLN A CA 1
ATOM 747 C C . GLN A 1 95 ? 2.356 -9.801 -0.252 1.00 98.31 95 GLN A C 1
ATOM 749 O O . GLN A 1 95 ? 1.720 -10.476 0.554 1.00 98.31 95 GLN A O 1
ATOM 754 N N . GLN A 1 96 ? 3.689 -9.839 -0.319 1.00 96.44 96 GLN A N 1
ATOM 755 C CA . GLN A 1 96 ? 4.497 -10.691 0.547 1.00 96.44 96 GLN A CA 1
ATOM 756 C C . GLN A 1 96 ? 4.353 -10.320 2.031 1.00 96.44 96 GLN A C 1
ATOM 758 O O . GLN A 1 96 ? 4.248 -11.217 2.866 1.00 96.44 96 GLN A O 1
ATOM 763 N N . HIS A 1 97 ? 4.333 -9.025 2.362 1.00 94.44 97 HIS A N 1
ATOM 764 C CA . HIS A 1 97 ? 4.181 -8.553 3.742 1.00 94.44 97 HIS A CA 1
ATOM 765 C C . HIS A 1 97 ? 2.844 -8.985 4.357 1.00 94.44 97 HIS A C 1
ATOM 767 O O . HIS A 1 97 ? 2.812 -9.430 5.498 1.00 94.44 97 HIS A O 1
ATOM 773 N N . PHE A 1 98 ? 1.757 -8.915 3.587 1.00 95.56 98 PHE A N 1
ATOM 774 C CA . PHE A 1 98 ? 0.421 -9.327 4.030 1.00 95.56 98 PHE A CA 1
ATOM 775 C C . PHE A 1 98 ? 0.108 -10.808 3.776 1.00 95.56 98 PHE A C 1
ATOM 777 O O . PHE A 1 98 ? -1.044 -11.221 3.899 1.00 95.56 98 PHE A O 1
ATOM 784 N N . HIS A 1 99 ? 1.116 -11.615 3.428 1.00 96.06 99 HIS A N 1
ATOM 785 C CA . HIS A 1 99 ? 0.972 -13.049 3.152 1.00 96.06 99 HIS A CA 1
ATOM 786 C C . HIS A 1 99 ? -0.065 -13.374 2.060 1.00 96.06 99 HIS A C 1
ATOM 788 O O . HIS A 1 99 ? -0.718 -14.418 2.084 1.00 96.06 99 HIS A O 1
ATOM 794 N N . LEU A 1 100 ? -0.207 -12.480 1.082 1.00 97.00 100 LEU A N 1
ATOM 795 C CA . LEU A 1 100 ? -1.018 -12.686 -0.111 1.00 97.00 100 LEU A CA 1
ATOM 796 C C . LEU A 1 100 ? -0.233 -13.482 -1.161 1.00 97.00 100 LEU A C 1
ATOM 798 O O . LEU A 1 100 ? 0.994 -13.607 -1.111 1.00 97.00 100 LEU A O 1
ATOM 802 N N . LYS A 1 101 ? -0.944 -13.993 -2.170 1.00 97.75 101 LYS A N 1
ATOM 803 C CA . LYS A 1 101 ? -0.296 -14.557 -3.355 1.00 97.75 101 LYS A CA 1
ATOM 804 C C . LYS A 1 101 ? 0.472 -13.443 -4.074 1.00 97.75 101 LYS A C 1
ATOM 806 O O . LYS A 1 101 ? -0.114 -12.437 -4.456 1.00 97.75 101 LYS A O 1
ATOM 811 N N . VAL A 1 102 ? 1.771 -13.641 -4.280 1.00 97.81 102 VAL A N 1
ATOM 812 C CA . VAL A 1 102 ? 2.637 -12.657 -4.941 1.00 97.81 102 VAL A CA 1
ATOM 813 C C . VAL A 1 102 ? 2.407 -12.711 -6.453 1.00 97.81 102 VAL A C 1
ATOM 815 O O . VAL A 1 102 ? 2.964 -13.562 -7.143 1.00 97.81 102 VAL A O 1
ATOM 818 N N . THR A 1 103 ? 1.545 -11.834 -6.962 1.00 97.50 103 THR A N 1
ATOM 819 C CA . THR A 1 103 ? 1.204 -11.721 -8.388 1.00 97.50 103 THR A CA 1
ATOM 820 C C . THR A 1 103 ? 1.891 -10.535 -9.060 1.00 97.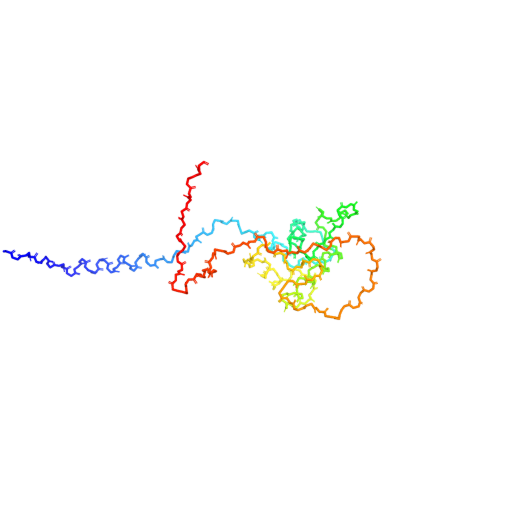50 103 THR A C 1
ATOM 822 O O . THR A 1 103 ? 2.120 -10.581 -10.263 1.00 97.50 103 THR A O 1
ATOM 825 N N . GLY A 1 104 ? 2.230 -9.479 -8.309 1.00 96.38 104 GLY A N 1
ATOM 826 C CA . GLY A 1 104 ? 2.694 -8.200 -8.867 1.00 96.38 104 GLY A CA 1
ATOM 827 C C . GLY A 1 104 ? 1.609 -7.397 -9.585 1.00 96.38 104 GLY A C 1
ATOM 828 O O . GLY A 1 104 ? 1.896 -6.366 -10.182 1.00 96.38 104 GLY A O 1
ATOM 829 N N . THR A 1 105 ? 0.363 -7.859 -9.510 1.00 97.25 105 THR A N 1
ATOM 830 C CA . THR A 1 105 ? -0.814 -7.204 -10.086 1.00 97.25 105 THR A CA 1
ATOM 831 C C . THR A 1 105 ? -1.716 -6.704 -8.971 1.00 97.25 105 THR A C 1
ATOM 833 O O . THR A 1 105 ? -1.724 -7.281 -7.881 1.00 97.25 105 THR A O 1
ATOM 836 N N . LEU A 1 106 ? -2.513 -5.671 -9.232 1.00 97.00 106 LEU A N 1
ATOM 837 C CA . LEU A 1 106 ? -3.481 -5.162 -8.263 1.00 97.00 106 LEU A CA 1
ATOM 838 C C . LEU A 1 106 ? -4.743 -6.046 -8.223 1.00 97.00 106 LEU A C 1
ATOM 840 O O . LEU A 1 106 ? -5.847 -5.627 -8.571 1.00 97.00 106 LEU A O 1
ATOM 844 N N . ASP A 1 107 ? -4.572 -7.317 -7.861 1.00 97.12 107 ASP A N 1
ATOM 845 C CA . ASP A 1 107 ? -5.651 -8.303 -7.829 1.00 97.12 107 ASP A CA 1
ATOM 846 C C . ASP A 1 107 ? -6.697 -8.014 -6.737 1.00 97.12 107 ASP A C 1
ATOM 848 O O . ASP A 1 107 ? -6.522 -7.178 -5.848 1.00 97.12 107 ASP A O 1
ATOM 852 N N . ALA A 1 108 ? -7.829 -8.719 -6.802 1.00 97.44 108 ALA A N 1
ATOM 853 C CA . ALA A 1 108 ? -8.958 -8.484 -5.903 1.00 97.44 108 ALA A CA 1
ATOM 854 C C . ALA A 1 108 ? -8.597 -8.640 -4.413 1.00 97.44 108 ALA A C 1
ATOM 856 O O . ALA A 1 108 ? -9.156 -7.931 -3.576 1.00 97.44 108 ALA A O 1
ATOM 857 N N . ALA A 1 109 ? -7.684 -9.559 -4.083 1.00 97.75 109 ALA A N 1
ATOM 858 C CA . ALA A 1 109 ? -7.237 -9.770 -2.710 1.00 97.75 109 ALA A CA 1
ATOM 859 C C . ALA A 1 109 ? -6.358 -8.605 -2.235 1.00 97.75 109 ALA A C 1
ATOM 861 O O . ALA A 1 109 ? -6.551 -8.104 -1.128 1.00 97.75 109 ALA A O 1
ATOM 862 N N . THR A 1 110 ? -5.455 -8.134 -3.098 1.00 97.88 110 THR A N 1
ATOM 863 C CA . THR A 1 110 ? -4.582 -6.984 -2.843 1.00 97.88 110 THR A CA 1
ATOM 864 C C . THR A 1 110 ? -5.400 -5.711 -2.642 1.00 97.88 110 THR A C 1
ATOM 866 O O . THR A 1 110 ? -5.234 -5.039 -1.629 1.00 97.88 110 THR A O 1
ATOM 869 N N . VAL A 1 111 ? -6.350 -5.423 -3.540 1.00 97.44 111 VAL A N 1
ATOM 870 C CA . VAL A 1 111 ? -7.247 -4.257 -3.429 1.00 97.44 111 VAL A CA 1
ATOM 871 C C . VAL A 1 111 ? -8.030 -4.296 -2.120 1.00 97.44 111 VAL A C 1
ATOM 873 O O . VAL A 1 111 ? -8.001 -3.328 -1.362 1.00 97.44 111 VAL A O 1
ATOM 876 N N . LYS A 1 112 ? -8.665 -5.434 -1.804 1.00 96.75 112 LYS A N 1
ATOM 877 C CA . LYS A 1 112 ? -9.409 -5.605 -0.549 1.00 96.75 112 LYS A CA 1
ATOM 878 C C . LYS A 1 112 ? -8.529 -5.286 0.661 1.00 96.75 112 LYS A C 1
ATOM 880 O O . LYS A 1 112 ? -8.962 -4.537 1.532 1.00 96.75 112 LYS A O 1
ATOM 885 N N . GLN A 1 113 ? -7.300 -5.800 0.688 1.00 96.94 113 GLN A N 1
ATOM 886 C CA . GLN A 1 113 ? -6.361 -5.558 1.780 1.00 96.94 113 GLN A CA 1
ATOM 887 C C . GLN A 1 113 ? -5.945 -4.082 1.883 1.00 96.94 113 GLN A C 1
ATOM 889 O O . GLN A 1 113 ? -5.939 -3.527 2.979 1.00 96.94 113 GLN A O 1
ATOM 894 N N . MET A 1 114 ? -5.654 -3.422 0.758 1.00 95.94 114 MET A N 1
ATOM 895 C CA . MET A 1 114 ? -5.242 -2.011 0.738 1.00 95.94 114 MET A CA 1
ATOM 896 C C . MET A 1 114 ? -6.353 -1.055 1.183 1.00 95.94 114 MET A C 1
ATOM 898 O O . MET A 1 114 ? -6.053 -0.006 1.756 1.00 95.94 114 MET A O 1
ATOM 902 N N . THR A 1 115 ? -7.613 -1.435 0.953 1.00 94.75 115 THR A N 1
ATOM 903 C CA . THR A 1 115 ? -8.804 -0.663 1.347 1.00 94.75 115 THR A CA 1
ATOM 904 C C . THR A 1 115 ? -9.247 -0.883 2.796 1.00 94.75 115 THR A C 1
ATOM 906 O O . THR A 1 115 ? -10.148 -0.198 3.275 1.00 94.75 115 THR A O 1
ATOM 909 N N . MET A 1 116 ? -8.638 -1.828 3.523 1.00 92.69 116 MET A N 1
ATOM 910 C CA . MET A 1 116 ? -8.969 -2.037 4.932 1.00 92.69 116 MET A CA 1
ATOM 911 C C . MET A 1 116 ? -8.431 -0.884 5.796 1.00 92.69 116 MET A C 1
ATOM 913 O O . MET A 1 116 ? -7.254 -0.526 5.676 1.00 92.69 116 MET A O 1
ATOM 917 N N . PRO A 1 117 ? -9.245 -0.325 6.715 1.00 90.94 117 PRO A N 1
ATOM 918 C CA . PRO A 1 117 ? -8.773 0.666 7.674 1.00 90.94 117 PRO A CA 1
ATOM 919 C C . PRO A 1 117 ? -7.581 0.140 8.480 1.00 90.94 117 PRO A C 1
ATOM 921 O O . PRO A 1 117 ? -7.599 -0.984 8.984 1.00 90.94 117 PRO A O 1
ATOM 924 N N . ARG A 1 118 ? -6.543 0.966 8.618 1.00 90.44 118 ARG A N 1
ATOM 925 C CA . ARG A 1 118 ? -5.275 0.599 9.259 1.00 90.44 118 ARG A CA 1
ATOM 926 C C . ARG A 1 118 ? -4.617 1.802 9.930 1.00 90.44 118 ARG A C 1
ATOM 928 O O . ARG A 1 118 ? -5.014 2.943 9.699 1.00 90.44 118 ARG A O 1
ATOM 935 N N . CYS A 1 119 ? -3.597 1.559 10.754 1.00 91.69 119 CYS A N 1
ATOM 936 C CA . CYS A 1 119 ? -2.791 2.646 11.307 1.00 91.69 119 CYS A CA 1
ATOM 937 C C . CYS A 1 119 ? -1.987 3.341 10.194 1.00 91.69 119 CYS A C 1
ATOM 939 O O . CYS A 1 119 ? -1.619 2.726 9.194 1.00 91.69 119 CYS A O 1
ATOM 941 N N . GLY A 1 120 ? -1.703 4.632 10.372 1.00 89.25 120 GLY A N 1
ATOM 942 C CA . GLY A 1 120 ? -0.915 5.420 9.418 1.00 89.25 120 GLY A CA 1
ATOM 943 C C . GLY A 1 120 ? 0.601 5.239 9.538 1.00 89.25 120 GLY A C 1
ATOM 944 O O . GLY A 1 120 ? 1.336 6.016 8.938 1.00 89.25 120 GLY A O 1
ATOM 945 N N . PHE A 1 121 ? 1.069 4.282 10.343 1.00 89.00 121 PHE A N 1
ATOM 946 C CA . PHE A 1 121 ? 2.494 4.029 10.550 1.00 89.00 121 PHE A CA 1
ATOM 947 C C . PHE A 1 121 ? 3.059 3.159 9.409 1.00 89.00 121 PHE A C 1
ATOM 949 O O . PHE A 1 121 ? 2.366 2.230 8.991 1.00 89.00 121 PHE A O 1
ATOM 956 N N . PRO A 1 122 ? 4.279 3.426 8.902 1.00 92.38 122 PRO A N 1
ATOM 957 C CA . PRO A 1 122 ? 4.855 2.645 7.808 1.00 92.38 122 PRO A CA 1
ATOM 958 C C . PRO A 1 122 ? 5.104 1.169 8.154 1.00 92.38 122 PRO A C 1
ATOM 960 O O . PRO A 1 122 ? 5.504 0.828 9.272 1.00 92.38 122 PRO A O 1
ATOM 963 N N . ASP A 1 123 ? 4.954 0.308 7.147 1.00 91.62 123 ASP A N 1
ATOM 964 C CA . ASP A 1 123 ? 5.215 -1.135 7.245 1.00 91.62 123 ASP A CA 1
ATOM 965 C C . ASP A 1 123 ? 6.705 -1.455 7.153 1.00 91.62 123 ASP A C 1
ATOM 967 O O . ASP A 1 123 ? 7.193 -2.435 7.717 1.00 91.62 123 ASP A O 1
ATOM 971 N N . ILE A 1 124 ? 7.451 -0.619 6.433 1.00 87.00 124 ILE A N 1
ATOM 972 C CA . ILE A 1 124 ? 8.889 -0.770 6.244 1.00 87.00 124 ILE A CA 1
ATOM 973 C C . ILE A 1 124 ? 9.569 0.522 6.685 1.00 87.00 124 ILE A C 1
ATOM 975 O O . ILE A 1 124 ? 9.357 1.588 6.111 1.00 87.00 124 ILE A O 1
ATOM 979 N N . VAL A 1 125 ? 10.435 0.420 7.694 1.00 84.62 125 VAL A N 1
ATOM 980 C CA . VAL A 1 125 ? 11.248 1.533 8.198 1.00 84.62 125 VAL A CA 1
ATOM 981 C C . VAL A 1 125 ? 12.717 1.143 8.064 1.00 84.62 125 VAL A C 1
ATOM 983 O O . VAL A 1 125 ? 13.152 0.121 8.587 1.00 84.62 125 VAL A O 1
ATOM 986 N N . ASN A 1 126 ? 13.502 1.943 7.335 1.00 71.62 126 ASN A N 1
ATOM 987 C CA . ASN A 1 126 ? 14.934 1.697 7.093 1.00 71.62 126 ASN A CA 1
ATOM 988 C C . ASN A 1 126 ? 15.261 0.316 6.480 1.00 71.62 126 ASN A C 1
ATOM 990 O O . ASN A 1 126 ? 16.335 -0.228 6.721 1.00 71.62 126 ASN A O 1
ATOM 994 N N . GLY A 1 127 ? 14.349 -0.257 5.689 1.00 66.94 127 GLY A N 1
ATOM 995 C CA . GLY A 1 127 ? 14.517 -1.591 5.094 1.00 66.94 127 GLY A CA 1
ATOM 996 C C . GLY A 1 127 ? 14.228 -2.757 6.047 1.00 66.94 127 GLY A C 1
ATOM 997 O O . GLY A 1 127 ? 14.331 -3.909 5.631 1.00 66.94 127 GLY A O 1
ATOM 998 N N . SER A 1 128 ? 13.831 -2.476 7.294 1.00 66.56 128 SER A N 1
ATOM 999 C CA . SER A 1 128 ? 13.323 -3.466 8.242 1.00 66.56 128 SER A CA 1
ATOM 1000 C C . SER A 1 128 ? 11.797 -3.418 8.258 1.00 66.56 128 SER A C 1
ATOM 1002 O O . SER A 1 128 ? 11.203 -2.352 8.431 1.00 66.56 128 SER A O 1
ATOM 1004 N N . THR A 1 129 ? 11.156 -4.571 8.083 1.00 66.00 129 THR A N 1
ATOM 1005 C CA . THR A 1 129 ? 9.705 -4.721 8.240 1.00 66.00 129 THR A CA 1
ATOM 1006 C C . THR A 1 129 ? 9.330 -4.517 9.704 1.00 66.00 129 THR A C 1
ATOM 1008 O O . THR A 1 129 ? 9.880 -5.187 10.580 1.00 66.00 129 THR A O 1
ATOM 1011 N N . THR A 1 130 ? 8.415 -3.597 9.986 1.00 59.78 130 THR A N 1
ATOM 1012 C CA . THR A 1 130 ? 7.902 -3.360 11.335 1.00 59.78 130 THR A CA 1
ATOM 1013 C C . THR A 1 130 ? 6.999 -4.537 11.731 1.00 59.78 130 THR A C 1
ATOM 1015 O O . THR A 1 130 ? 6.240 -5.059 10.920 1.00 59.78 130 THR A O 1
ATOM 1018 N N . GLY A 1 131 ? 7.146 -5.051 12.958 1.00 54.81 131 GLY A N 1
ATOM 1019 C CA . GLY A 1 131 ? 6.323 -6.162 13.469 1.00 54.81 131 GLY A CA 1
ATOM 1020 C C . GLY A 1 131 ? 6.710 -7.583 13.024 1.00 54.81 131 GLY A C 1
ATOM 1021 O O . GLY A 1 131 ? 6.156 -8.541 13.557 1.00 54.81 131 GLY A O 1
ATOM 1022 N N . LEU A 1 132 ? 7.686 -7.748 12.126 1.00 52.59 132 LEU A N 1
ATOM 1023 C CA . LEU A 1 132 ? 8.289 -9.044 11.783 1.00 52.59 132 LEU A CA 1
ATOM 1024 C C . LEU A 1 132 ? 9.729 -9.101 12.319 1.00 52.59 132 LEU A C 1
ATOM 1026 O O . LEU A 1 132 ? 10.419 -8.077 12.292 1.00 52.59 132 LEU A O 1
ATOM 1030 N N . PRO A 1 133 ? 10.217 -10.262 12.799 1.00 44.66 133 PRO A N 1
ATOM 1031 C CA . PRO A 1 133 ? 11.621 -10.396 13.165 1.00 44.66 133 PRO A CA 1
ATOM 1032 C C . PRO A 1 133 ? 12.488 -10.077 11.937 1.00 44.66 133 PRO A C 1
ATOM 1034 O O . PRO A 1 133 ? 12.139 -10.507 10.831 1.00 44.66 133 PRO A O 1
ATOM 1037 N N . PRO A 1 134 ? 13.596 -9.327 12.091 1.00 49.50 134 PRO A N 1
ATOM 1038 C CA . PRO A 1 134 ? 14.490 -9.053 10.979 1.00 49.50 134 PRO A CA 1
ATOM 1039 C C . PRO A 1 134 ? 14.918 -10.385 10.366 1.00 49.50 134 PRO A C 1
ATOM 1041 O O . PRO A 1 134 ? 15.485 -11.244 11.040 1.00 49.50 134 PRO A O 1
ATOM 1044 N N . ASN A 1 135 ? 14.583 -10.582 9.093 1.00 46.31 135 ASN A N 1
ATOM 1045 C CA . ASN A 1 135 ? 15.000 -11.767 8.368 1.00 46.31 135 ASN A CA 1
ATOM 1046 C C . ASN A 1 135 ? 16.526 -11.704 8.222 1.00 46.31 135 ASN A C 1
ATOM 1048 O O . ASN A 1 135 ? 17.046 -10.892 7.458 1.00 46.31 135 ASN A O 1
ATOM 1052 N N . VAL A 1 136 ? 17.226 -12.542 8.988 1.00 48.03 136 VAL A N 1
ATOM 1053 C CA . VAL A 1 136 ? 18.695 -12.619 9.052 1.00 48.03 136 VAL A CA 1
ATOM 1054 C C . VAL A 1 136 ? 19.315 -13.081 7.721 1.00 48.03 136 VAL A C 1
ATOM 1056 O O . VAL A 1 136 ? 20.518 -12.957 7.536 1.00 48.03 136 VAL A O 1
ATOM 1059 N N . ASN A 1 137 ? 18.516 -13.511 6.739 1.00 46.78 137 ASN A N 1
ATOM 1060 C CA . ASN A 1 137 ? 19.007 -14.017 5.460 1.00 46.78 137 ASN A CA 1
ATOM 1061 C C . ASN A 1 137 ? 18.539 -13.147 4.286 1.00 46.78 137 ASN A C 1
ATOM 1063 O O . ASN A 1 137 ? 17.695 -13.544 3.482 1.00 46.78 137 ASN A O 1
ATOM 1067 N N . LYS A 1 138 ? 19.116 -11.952 4.150 1.00 45.84 138 LYS A N 1
ATOM 1068 C CA . LYS A 1 138 ? 19.185 -11.265 2.853 1.00 45.84 138 LYS A CA 1
ATOM 1069 C C . LYS A 1 138 ? 20.616 -10.809 2.601 1.00 45.84 138 LYS A C 1
ATOM 1071 O O . LYS A 1 138 ? 20.963 -9.654 2.826 1.00 45.84 138 LYS A O 1
ATOM 1076 N N . ASP A 1 139 ? 21.408 -11.720 2.047 1.00 45.31 139 ASP A N 1
ATOM 1077 C CA . ASP A 1 139 ? 22.640 -11.402 1.329 1.00 45.31 139 ASP A CA 1
ATOM 1078 C C . ASP A 1 139 ? 22.303 -10.608 0.059 1.00 45.31 139 ASP A C 1
ATOM 1080 O O . ASP A 1 139 ? 22.253 -11.142 -1.044 1.00 45.31 139 ASP A O 1
ATOM 1084 N N . HIS A 1 140 ? 22.042 -9.311 0.199 1.00 47.94 140 HIS A N 1
ATOM 1085 C CA . HIS A 1 140 ? 22.056 -8.384 -0.929 1.00 47.94 140 HIS A CA 1
ATOM 1086 C C . HIS A 1 140 ? 23.277 -7.483 -0.779 1.00 47.94 140 HIS A C 1
ATOM 1088 O O . HIS A 1 140 ? 23.249 -6.436 -0.132 1.00 47.94 140 HIS A O 1
ATOM 1094 N N . LYS A 1 141 ? 24.380 -7.919 -1.396 1.00 45.03 141 LYS A N 1
ATOM 1095 C CA . LYS A 1 141 ? 25.557 -7.089 -1.666 1.00 45.03 141 LYS A CA 1
ATOM 1096 C C . LYS A 1 141 ? 25.186 -5.993 -2.670 1.00 45.03 141 LYS A C 1
ATOM 1098 O O . LYS A 1 141 ? 25.524 -6.086 -3.842 1.00 45.03 141 LYS A O 1
ATOM 1103 N N . HIS A 1 142 ? 24.565 -4.919 -2.200 1.00 46.00 142 HIS A N 1
ATOM 1104 C CA . HIS A 1 142 ? 24.586 -3.639 -2.901 1.00 46.00 142 HIS A CA 1
ATOM 1105 C C . HIS A 1 142 ? 25.230 -2.602 -1.988 1.00 46.00 142 HIS A C 1
ATOM 1107 O O . HIS A 1 142 ? 24.617 -2.051 -1.077 1.00 46.00 142 HIS A O 1
ATOM 1113 N N . LYS A 1 143 ? 26.528 -2.377 -2.221 1.00 45.50 143 LYS A N 1
ATOM 1114 C CA . LYS A 1 143 ? 27.286 -1.279 -1.624 1.00 45.50 143 LYS A CA 1
ATOM 1115 C C . LYS A 1 143 ? 26.811 0.028 -2.257 1.00 45.50 143 LYS A C 1
ATOM 1117 O O . LYS A 1 143 ? 27.385 0.477 -3.242 1.00 45.50 143 LYS A O 1
ATOM 1122 N N . HIS A 1 144 ? 25.793 0.648 -1.675 1.00 46.53 144 HIS A N 1
ATOM 1123 C CA . HIS A 1 144 ? 25.540 2.069 -1.885 1.00 46.53 144 HIS A CA 1
ATOM 1124 C C . HIS A 1 144 ? 25.983 2.821 -0.634 1.00 46.53 144 HIS A C 1
ATOM 1126 O O . HIS A 1 144 ? 25.391 2.701 0.438 1.00 46.53 144 HIS A O 1
ATOM 1132 N N . HIS A 1 145 ? 27.082 3.563 -0.780 1.00 48.22 145 HIS A N 1
ATOM 1133 C CA . HIS A 1 145 ? 27.576 4.510 0.209 1.00 48.22 145 HIS A CA 1
ATOM 1134 C C . HIS A 1 145 ? 26.570 5.659 0.339 1.00 48.22 145 HIS A C 1
ATOM 1136 O O . HIS A 1 145 ? 26.687 6.693 -0.310 1.00 48.22 145 HIS A O 1
ATOM 1142 N N . HIS A 1 146 ? 25.587 5.489 1.214 1.00 52.53 146 HIS A N 1
ATOM 1143 C CA . HIS A 1 146 ? 24.874 6.613 1.795 1.00 52.53 146 HIS A CA 1
ATOM 1144 C C . HIS A 1 146 ? 25.155 6.615 3.286 1.00 52.53 146 HIS A C 1
ATOM 1146 O O . HIS A 1 146 ? 24.924 5.630 3.984 1.00 52.53 146 HIS A O 1
ATOM 1152 N N . ASN A 1 147 ? 25.701 7.737 3.746 1.00 53.28 147 ASN A N 1
ATOM 1153 C CA . ASN A 1 147 ? 25.912 8.072 5.144 1.00 53.28 147 ASN A CA 1
ATOM 1154 C C . ASN A 1 147 ? 24.546 8.130 5.852 1.00 53.28 147 ASN A C 1
ATOM 1156 O O . ASN A 1 147 ? 23.957 9.196 6.023 1.00 53.28 147 ASN A O 1
ATOM 1160 N N . ARG A 1 148 ? 23.982 6.965 6.178 1.00 50.84 148 ARG A N 1
ATOM 1161 C CA . ARG A 1 148 ? 22.728 6.856 6.917 1.00 50.84 148 ARG A CA 1
ATOM 1162 C C . ARG A 1 148 ? 23.060 7.021 8.389 1.00 50.84 148 ARG A C 1
ATOM 1164 O O . ARG A 1 148 ? 23.419 6.068 9.075 1.00 50.84 148 ARG A O 1
ATOM 1171 N N . LYS A 1 149 ? 22.934 8.267 8.853 1.00 51.53 149 LYS A N 1
ATOM 1172 C CA . LYS A 1 149 ? 22.753 8.595 10.268 1.00 51.53 149 LYS A CA 1
ATOM 1173 C C . LYS A 1 149 ? 21.745 7.590 10.826 1.00 51.53 149 LYS A C 1
ATOM 1175 O O . LYS A 1 149 ? 20.619 7.519 10.336 1.00 51.53 149 LYS A O 1
ATOM 1180 N N . ILE A 1 150 ? 22.178 6.781 11.784 1.00 56.66 150 ILE A N 1
ATOM 1181 C CA . ILE A 1 150 ? 21.323 5.842 12.502 1.00 56.66 150 ILE A CA 1
ATOM 1182 C C . ILE A 1 150 ? 20.289 6.706 13.225 1.00 56.66 150 ILE A C 1
ATOM 1184 O O . ILE A 1 150 ? 20.583 7.312 14.253 1.00 56.66 150 ILE A O 1
ATOM 1188 N N . ILE A 1 151 ? 19.100 6.865 12.640 1.00 54.94 151 ILE A N 1
ATOM 1189 C CA . ILE A 1 151 ? 17.986 7.507 13.331 1.00 54.94 151 ILE A CA 1
ATOM 1190 C C . ILE A 1 151 ? 17.523 6.479 14.359 1.00 54.94 151 ILE A C 1
ATOM 1192 O O . ILE A 1 151 ? 16.740 5.581 14.056 1.00 54.94 151 ILE A O 1
ATOM 1196 N N . HIS A 1 152 ? 18.085 6.567 15.563 1.00 53.84 152 HIS A N 1
ATOM 1197 C CA . HIS A 1 152 ? 17.571 5.871 16.729 1.00 53.84 152 HIS A CA 1
ATOM 1198 C C . HIS A 1 152 ? 16.147 6.380 16.963 1.00 53.84 152 HIS A C 1
ATOM 1200 O O . HIS A 1 152 ? 15.952 7.510 17.405 1.00 53.84 152 HIS A O 1
ATOM 1206 N N . GLY A 1 153 ? 15.152 5.567 16.609 1.00 50.78 153 GLY A N 1
ATOM 1207 C CA . GLY A 1 153 ? 13.755 5.825 16.932 1.00 50.78 153 GLY A CA 1
ATOM 1208 C C . GLY A 1 153 ? 13.556 5.667 18.432 1.00 50.78 153 GLY A C 1
ATOM 1209 O O . GLY A 1 153 ? 13.192 4.594 18.902 1.00 50.78 153 GLY A O 1
ATOM 1210 N N . VAL A 1 154 ? 13.859 6.714 19.192 1.00 57.28 154 VAL A N 1
ATOM 1211 C CA . VAL A 1 154 ? 13.485 6.792 20.600 1.00 57.28 154 VAL A CA 1
ATOM 1212 C C . VAL A 1 154 ? 12.016 7.187 20.637 1.00 57.28 154 VAL A C 1
ATOM 1214 O O . VAL A 1 154 ? 11.609 8.162 20.009 1.00 57.28 154 VAL A O 1
ATOM 1217 N N . SER A 1 155 ? 11.205 6.414 21.349 1.00 53.38 155 SER A N 1
ATOM 1218 C CA . SER A 1 155 ? 9.811 6.757 21.604 1.00 53.38 155 SER A CA 1
ATOM 1219 C C . SER A 1 155 ? 9.718 8.142 22.256 1.00 53.38 155 SER A C 1
ATOM 1221 O O . SER A 1 155 ? 10.061 8.300 23.424 1.00 53.38 155 SER A O 1
ATOM 1223 N N . HIS A 1 156 ? 9.237 9.150 21.522 1.00 66.69 156 HIS A N 1
ATOM 1224 C CA . HIS A 1 156 ? 8.991 10.504 22.040 1.00 66.69 156 HIS A CA 1
ATOM 1225 C C . HIS A 1 156 ? 7.679 10.585 22.841 1.00 66.69 156 HIS A C 1
ATOM 1227 O O . HIS A 1 156 ? 6.871 11.489 22.647 1.00 66.69 156 HIS A O 1
ATOM 1233 N N . TYR A 1 157 ? 7.437 9.625 23.732 1.00 71.38 157 TYR A N 1
ATOM 1234 C CA . TYR A 1 157 ? 6.318 9.670 24.664 1.00 71.38 157 TYR A CA 1
ATOM 1235 C C . TYR A 1 157 ? 6.792 9.276 26.062 1.00 71.38 157 TYR A C 1
ATOM 1237 O O . TYR A 1 157 ? 7.627 8.388 26.230 1.00 71.38 157 TYR A O 1
ATOM 1245 N N . LYS A 1 158 ? 6.240 9.935 27.080 1.00 73.19 158 LYS A N 1
ATOM 1246 C CA . LYS A 1 158 ? 6.395 9.560 28.486 1.00 73.19 158 LYS A CA 1
ATOM 1247 C C . LYS A 1 158 ? 5.008 9.201 29.006 1.00 73.19 158 LYS A C 1
ATOM 1249 O O . LYS A 1 158 ? 4.084 9.999 28.876 1.00 73.19 158 LYS A O 1
ATOM 1254 N N . PHE A 1 159 ? 4.850 8.000 29.557 1.00 78.12 159 PHE A N 1
ATOM 1255 C CA . PHE A 1 159 ? 3.624 7.666 30.276 1.00 78.12 159 PHE A CA 1
ATOM 1256 C C . PHE A 1 159 ? 3.542 8.488 31.563 1.00 78.12 159 PHE A C 1
ATOM 1258 O O . PHE A 1 159 ? 4.569 8.822 32.154 1.00 78.12 159 PHE A O 1
ATOM 1265 N N . PHE A 1 160 ? 2.323 8.779 32.013 1.00 82.94 160 PHE A N 1
ATOM 1266 C CA . PHE A 1 160 ? 2.114 9.271 33.372 1.00 82.94 160 PHE A CA 1
ATOM 1267 C C . PHE A 1 160 ? 2.741 8.302 34.383 1.00 82.94 160 PHE A C 1
ATOM 1269 O O . PHE A 1 160 ? 2.832 7.095 34.120 1.00 82.94 160 PHE A O 1
ATOM 1276 N N . ASP A 1 161 ? 3.166 8.824 35.532 1.00 83.38 161 ASP A N 1
ATOM 1277 C CA . ASP A 1 161 ? 3.729 8.002 36.601 1.00 83.38 161 ASP A CA 1
ATOM 1278 C C . ASP A 1 161 ? 2.762 6.855 36.952 1.00 83.38 161 ASP A C 1
ATOM 1280 O O . ASP A 1 161 ? 1.546 7.033 37.029 1.00 83.38 161 ASP A O 1
ATOM 1284 N N . GLY A 1 162 ? 3.301 5.639 37.077 1.00 86.50 162 GLY A N 1
ATOM 1285 C CA . GLY A 1 162 ? 2.508 4.417 37.265 1.00 86.50 162 GLY A CA 1
ATOM 1286 C C . GLY A 1 162 ? 2.001 3.751 35.979 1.00 86.50 162 GLY A C 1
ATOM 1287 O O . GLY A 1 162 ? 1.409 2.680 36.061 1.00 86.50 162 GLY A O 1
ATOM 1288 N N . SER A 1 163 ? 2.264 4.325 34.795 1.00 84.94 163 SER A N 1
ATOM 1289 C CA . SER A 1 163 ? 1.883 3.761 33.485 1.00 84.94 163 SER A CA 1
ATOM 1290 C C . SER A 1 163 ? 0.422 3.286 33.427 1.00 84.94 163 SER A C 1
ATOM 1292 O O . SER A 1 163 ? 0.165 2.115 33.117 1.00 84.94 163 SER A O 1
ATOM 1294 N N . PRO A 1 164 ? -0.550 4.166 33.745 1.00 85.06 164 PRO A N 1
ATOM 1295 C CA . PRO A 1 164 ? -1.950 3.781 33.805 1.00 85.06 164 PRO A CA 1
ATOM 1296 C C . PRO A 1 164 ? -2.399 3.226 32.453 1.00 85.06 164 PRO A C 1
ATOM 1298 O O . PRO A 1 164 ? -2.221 3.849 31.404 1.00 85.06 164 PRO A O 1
ATOM 1301 N N . ARG A 1 165 ? -2.982 2.029 32.483 1.00 81.69 165 ARG A N 1
ATOM 1302 C CA . ARG A 1 165 ? -3.593 1.393 31.317 1.00 81.69 165 ARG A CA 1
ATOM 1303 C C . ARG A 1 165 ? -5.093 1.599 31.347 1.00 81.69 165 ARG A C 1
ATOM 1305 O O . ARG A 1 165 ? -5.704 1.692 32.409 1.00 81.69 165 ARG A O 1
ATOM 1312 N N . TRP A 1 166 ? -5.683 1.639 30.162 1.00 82.12 166 TRP A N 1
ATOM 1313 C CA . TRP A 1 166 ? -7.126 1.696 30.028 1.00 82.12 166 TRP A CA 1
ATOM 1314 C C . TRP A 1 166 ? -7.754 0.418 30.624 1.00 82.12 166 TRP A C 1
ATOM 1316 O O . TRP A 1 166 ? -7.358 -0.680 30.220 1.00 82.12 166 TRP A O 1
ATOM 1326 N N . PRO A 1 167 ? -8.679 0.514 31.599 1.00 87.81 167 PRO A N 1
ATOM 1327 C CA . PRO A 1 167 ? -9.327 -0.661 32.174 1.00 87.81 167 PRO A CA 1
ATOM 1328 C C . PRO A 1 167 ? -10.135 -1.403 31.111 1.00 87.81 167 PRO A C 1
ATOM 1330 O O . PRO A 1 167 ? -10.842 -0.768 30.332 1.00 87.81 167 PRO A O 1
ATOM 1333 N N . ALA A 1 168 ? -10.104 -2.738 31.119 1.00 85.19 168 ALA A N 1
ATOM 1334 C CA . ALA A 1 168 ? -10.838 -3.553 30.142 1.00 85.19 168 ALA A CA 1
ATOM 1335 C C . ALA A 1 168 ? -12.359 -3.292 30.144 1.00 85.19 168 ALA A C 1
ATOM 1337 O O . ALA A 1 168 ? -13.030 -3.496 29.139 1.00 85.19 168 ALA A O 1
ATOM 1338 N N . THR A 1 169 ? -12.900 -2.821 31.270 1.00 89.69 169 THR A N 1
ATOM 1339 C CA . THR A 1 169 ? -14.322 -2.500 31.455 1.00 89.69 169 THR A CA 1
ATOM 1340 C C . THR A 1 169 ? -14.715 -1.111 30.959 1.00 89.69 169 THR A C 1
ATOM 1342 O O . THR A 1 169 ? -15.902 -0.802 30.891 1.00 89.69 169 THR A O 1
ATOM 1345 N N . LYS A 1 170 ? -13.751 -0.249 30.623 1.00 85.31 170 LYS A N 1
ATOM 1346 C CA . LYS A 1 170 ? -14.015 1.101 30.129 1.00 85.31 170 LYS A CA 1
ATOM 1347 C C . LYS A 1 170 ? -13.903 1.060 28.607 1.00 85.31 170 LYS A C 1
ATOM 1349 O O . LYS A 1 170 ? -12.869 0.691 28.078 1.00 85.31 170 LYS A O 1
ATOM 1354 N N . THR A 1 171 ? -14.945 1.431 27.877 1.00 84.94 171 THR A N 1
ATOM 1355 C CA . THR A 1 171 ? -14.920 1.495 26.396 1.00 84.94 171 THR A CA 1
ATOM 1356 C C . THR A 1 171 ? -15.195 2.901 25.875 1.00 84.94 171 THR A C 1
ATOM 1358 O O . THR A 1 171 ? -14.841 3.231 24.748 1.00 84.94 171 THR A O 1
ATOM 1361 N N . HIS A 1 172 ? -15.774 3.756 26.718 1.00 83.50 172 HIS A N 1
ATOM 1362 C CA . HIS A 1 172 ? -16.107 5.131 26.382 1.00 83.50 172 HIS A CA 1
ATOM 1363 C C . HIS A 1 172 ? -14.985 6.078 26.813 1.00 83.50 172 HIS A C 1
ATOM 1365 O O . HIS A 1 172 ? -14.661 6.186 28.001 1.00 83.50 172 HIS A O 1
ATOM 1371 N N . LEU A 1 173 ? -14.392 6.760 25.832 1.00 83.38 173 LEU A N 1
ATOM 1372 C CA . LEU A 1 173 ? -13.395 7.799 26.059 1.00 83.38 173 LEU A CA 1
ATOM 1373 C C . LEU A 1 173 ? -14.089 9.084 26.525 1.00 83.38 173 LEU A C 1
ATOM 1375 O O . LEU A 1 173 ? -14.903 9.653 25.803 1.00 83.38 173 LEU A O 1
ATOM 1379 N N . THR A 1 174 ? -13.741 9.554 27.720 1.00 79.81 174 THR A N 1
ATOM 1380 C CA . THR A 1 174 ? -14.107 10.889 28.211 1.00 79.81 174 THR A CA 1
ATOM 1381 C C . THR A 1 174 ? -12.849 11.741 28.178 1.00 79.81 174 THR A C 1
ATOM 1383 O O . THR A 1 174 ? -11.830 11.335 28.736 1.00 79.81 174 THR A O 1
ATOM 1386 N N . TYR A 1 175 ? -12.903 12.890 27.515 1.00 80.75 175 TYR A N 1
ATOM 1387 C CA . TYR A 1 175 ? -11.783 13.819 27.422 1.00 80.75 175 TYR A CA 1
ATOM 1388 C C . TYR A 1 175 ? -12.252 15.234 27.763 1.00 80.75 175 TYR A C 1
ATOM 1390 O O . TYR A 1 175 ? -13.428 15.565 27.622 1.00 80.75 175 TYR A O 1
ATOM 1398 N N . SER A 1 176 ? -11.320 16.064 28.212 1.00 81.75 176 SER A N 1
ATOM 1399 C CA . SER A 1 176 ? -11.523 17.487 28.464 1.00 81.75 176 SER A CA 1
ATOM 1400 C C . SER A 1 176 ? -10.291 18.234 27.982 1.00 81.75 176 SER A C 1
ATOM 1402 O O . SER A 1 176 ? -9.172 17.783 28.227 1.00 81.75 176 SER A O 1
ATOM 1404 N N . PHE A 1 177 ? -10.483 19.374 27.328 1.00 81.06 177 PHE A N 1
ATOM 1405 C CA . PHE A 1 177 ? -9.384 20.287 27.046 1.00 81.06 177 PHE A CA 1
ATOM 1406 C C . PHE A 1 177 ? -9.209 21.218 28.238 1.00 81.06 177 PHE A C 1
ATOM 1408 O O . PHE A 1 177 ? -10.183 21.788 28.728 1.00 81.06 177 PHE A O 1
ATOM 1415 N N . THR A 1 178 ? -7.980 21.361 28.715 1.00 74.69 178 THR A N 1
ATOM 1416 C CA . THR A 1 178 ? -7.642 22.428 29.653 1.00 74.69 178 THR A CA 1
ATOM 1417 C C . THR A 1 178 ? -7.580 23.730 28.866 1.00 74.69 178 THR A C 1
ATOM 1419 O O . THR A 1 178 ? -6.863 23.804 27.866 1.00 74.69 178 THR A O 1
ATOM 1422 N N . SER A 1 179 ? -8.340 24.741 29.282 1.00 67.75 179 SER A N 1
ATOM 1423 C CA . SER A 1 179 ? -8.156 26.109 28.796 1.00 67.75 179 SER A CA 1
ATOM 1424 C C . SER A 1 179 ? -6.709 26.512 29.083 1.00 67.75 179 SER A C 1
ATOM 1426 O O . SER A 1 179 ? -6.260 26.345 30.214 1.00 67.75 179 SER A O 1
ATOM 1428 N N . GLY A 1 180 ? -5.964 26.922 28.056 1.00 66.75 180 GLY A N 1
ATOM 1429 C CA . GLY A 1 180 ? -4.564 27.317 28.214 1.00 66.75 180 GLY A CA 1
ATOM 1430 C C . GLY A 1 180 ? -4.435 28.573 29.074 1.00 66.75 180 GLY A C 1
ATOM 1431 O O . GLY A 1 180 ? -5.240 29.492 28.912 1.00 66.75 180 GLY A O 1
ATOM 1432 N N . ASP A 1 181 ? -3.439 28.571 29.959 1.00 46.84 181 ASP A N 1
ATOM 1433 C CA . ASP A 1 181 ? -2.912 29.766 30.631 1.00 46.84 181 ASP A CA 1
ATOM 1434 C C . ASP A 1 181 ? -1.997 30.565 29.687 1.00 46.84 181 ASP A C 1
ATOM 1436 O O . ASP A 1 181 ? -1.265 29.926 28.888 1.00 46.84 181 ASP A O 1
#

pLDDT: mean 76.97, std 18.41, range [44.66, 98.31]

Radius of gyration: 26.8 Å; chains: 1; bounding box: 80×44×73 Å

Sequence (181 aa):
MPPKAIPLSGPFFLVLLVAILISADTIQSKSSNQDAFEFIQHLKGCHKGQNTSGLHHLKQYLEKFGYLNYDSRNNKHAGDDEFDDVLESAVKSYQQHFHLKVTGTLDAATVKQMTMPRCGFPDIVNGSTTGLPPNVNKDHKHKHHHNRKIIHGVSHYKFFDGSPRWPATKTHLTYSFTSGD

Foldseek 3Di:
DDDDDDPPDPVVVVVVVVVVVVVPPPPPPPPPDDLPLVLLVQQAFPAAPDQDPSLLVVLVLLVLQPLADDPVVDDPCNRGRHRHPRQLSSLQVQCVLVVHDRPSTSHPVNSVVSSDDDDSYHQADPNAGPPDDRPPDDPDPDDDDDPDDPPPPDPPDDADPPNDDDDPPDDDDDDDDDDDD

InterPro domains:
  IPR002477 Peptidoglycan binding-like [PF01471] (55-114)
  IPR021158 Peptidase M10A, cysteine switch, zinc binding site [PS00546] (117-124)
  IPR024079 Metallopeptidase, catalytic domain superfamily [G3DSA:3.40.390.10] (42-181)
  IPR036365 PGBD-like superfamily [SSF47090] (45-124)

Organism: Ficus carica (NCBI:txid3494)

Secondary structure (DSSP, 8-state):
-PPPPP---HHHHHHHHHHHHHTT--------S--TTHHHHHTTT--TT-B-TTHHHHHHHHHHTTS----TTT-GGGSS-B--HHHHHHHHHHHHHTT----SS--HHHHHHHTS---SS-SEETTEETTS---S----------------------PPTT-PPPPTT--S----PPPP-